Protein AF-A0A7S1HH50-F1 (afdb_monomer)

Organism: Hemiselmis andersenii (NCBI:txid464988)

Nearest PDB structures (foldseek):
  8qcz-assembly1_A  TM=8.851E-01  e=1.360E-03  Homo sapiens
  8vzo-assembly1_A  TM=8.809E-01  e=3.634E-03  Mus musculus
  7yr5-assembly1_A  TM=7.030E-01  e=1.191E+00  Homo sapiens
  8auw-assembly1_D  TM=2.997E-01  e=6.562E+00  Homo sapiens

Mean predicted aligned error: 9.7 Å

Secondary structure (DSSP, 8-state):
-HHHHHHHHHHHHHHHHHHHHH--HHHHHHHHHHHHHHHHHHHHHHHHHT-HHHHHHHHHHHHHHHHHHHHHHHHHHHHHSTTS-HHHHHHHHHHHHHHHHHHHHHHHHHHHHTT-S---SS-HHHHHHHHHHHHHHHHHHH-----HHHHHTT---

InterPro domains:
  IPR036259 MFS transporter superfamily [G3DSA:1.20.1250.20] (3-153)
  IPR036259 MFS transporter superfamily [SSF103473] (5-153)
  IPR049680 Choline/ethanolamine transporter FLVCR1-2/SLC49-like [PTHR10924] (6-153)

Sequence (157 aa):
CPCTSLAGIAGACVAGVVMDKTHAYRELLRFGFVLSALSVAFLASQVREGNGPMVGVSFGVMGMMIVPMIPVVVENALECTYPVSEEVSTGVLFTAGNLVGIPITLFLQDLIDQQGGCQGGFAPPTLFLVLLAALCALSSLFYRGEYKRMAAEGVSK

Structure (mmCIF, N/CA/C/O backbone):
data_AF-A0A7S1HH50-F1
#
_entry.id   AF-A0A7S1HH50-F1
#
loop_
_atom_site.group_PDB
_atom_site.id
_atom_site.type_symbol
_atom_site.label_atom_id
_atom_site.label_alt_id
_atom_site.label_comp_id
_atom_site.label_asym_id
_atom_site.label_entity_id
_atom_site.label_seq_id
_atom_site.pdbx_PDB_ins_code
_atom_site.Cartn_x
_atom_site.Cartn_y
_atom_site.Cartn_z
_atom_site.occupancy
_atom_site.B_iso_or_equiv
_atom_site.auth_seq_id
_atom_site.auth_comp_id
_atom_site.auth_asym_id
_atom_site.auth_atom_id
_atom_site.pdbx_PDB_model_num
ATOM 1 N N . CYS A 1 1 ? 6.062 -1.929 19.487 1.00 51.66 1 CYS A N 1
ATOM 2 C CA . CYS A 1 1 ? 6.105 -3.235 20.178 1.00 51.66 1 CYS A CA 1
ATOM 3 C C . CYS A 1 1 ? 7.172 -4.083 19.483 1.00 51.66 1 CYS A C 1
ATOM 5 O O . CYS A 1 1 ? 7.080 -4.206 18.271 1.00 51.66 1 CYS A O 1
ATOM 7 N N . PRO A 1 2 ? 8.204 -4.605 20.168 1.00 59.47 2 PRO A N 1
ATOM 8 C CA . PRO A 1 2 ? 9.359 -5.257 19.521 1.00 59.47 2 PRO A CA 1
ATOM 9 C C . PRO A 1 2 ? 8.991 -6.465 18.636 1.00 59.47 2 PRO A C 1
ATOM 11 O O . PRO A 1 2 ? 9.727 -6.813 17.717 1.00 59.47 2 PRO A O 1
ATOM 14 N N . CYS A 1 3 ? 7.818 -7.066 18.858 1.00 60.94 3 CYS A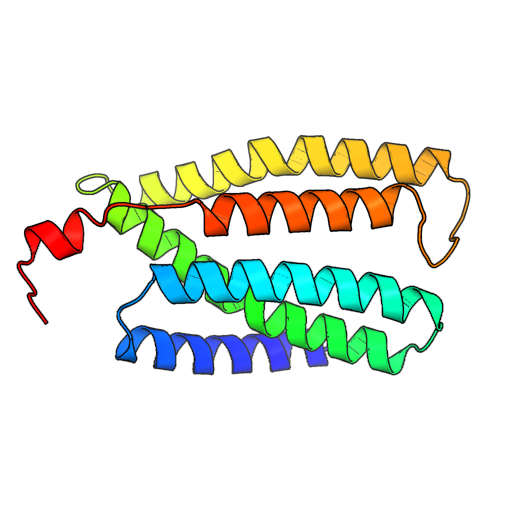 N 1
ATOM 15 C CA . CYS A 1 3 ? 7.292 -8.160 18.048 1.00 60.94 3 CYS A CA 1
ATOM 16 C C . CYS A 1 3 ? 7.023 -7.787 16.580 1.00 60.94 3 CYS A C 1
ATOM 18 O O . CYS A 1 3 ? 7.215 -8.636 15.716 1.00 60.94 3 CYS A O 1
ATOM 20 N N . THR A 1 4 ? 6.640 -6.544 16.261 1.00 66.00 4 THR A N 1
ATOM 21 C CA . THR A 1 4 ? 6.362 -6.145 14.867 1.00 66.00 4 THR A CA 1
ATOM 22 C C . THR A 1 4 ? 7.632 -6.084 14.032 1.00 66.00 4 THR A C 1
ATOM 24 O O . THR A 1 4 ? 7.623 -6.477 12.871 1.00 66.00 4 THR A O 1
ATOM 27 N N . SER A 1 5 ? 8.735 -5.633 14.632 1.00 69.25 5 SER A N 1
ATOM 28 C CA . SER A 1 5 ? 10.032 -5.543 13.962 1.00 69.25 5 SER A CA 1
ATOM 29 C C . SER A 1 5 ? 10.634 -6.927 13.730 1.00 69.25 5 SER A C 1
ATOM 31 O O . SER A 1 5 ? 11.094 -7.211 12.631 1.00 69.25 5 SER A O 1
ATOM 33 N N . LEU A 1 6 ? 10.577 -7.813 14.731 1.00 76.81 6 LEU A N 1
ATOM 34 C CA . LEU A 1 6 ? 11.090 -9.183 14.611 1.00 76.81 6 LEU A CA 1
ATOM 35 C C . LEU A 1 6 ? 10.281 -10.015 13.613 1.00 76.81 6 LEU A C 1
ATOM 37 O O . LEU A 1 6 ? 10.865 -10.711 12.785 1.00 76.81 6 LEU A O 1
ATOM 41 N N . ALA A 1 7 ? 8.951 -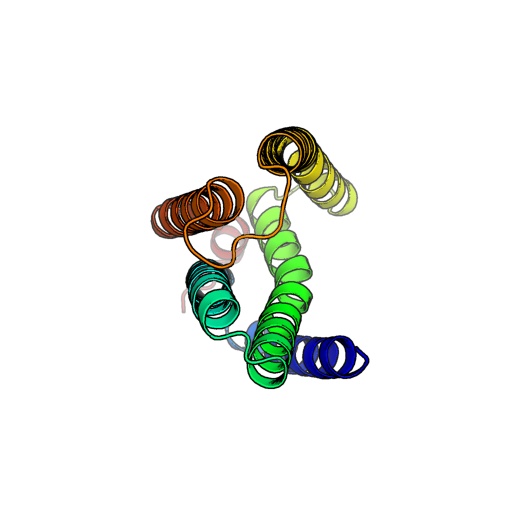9.900 13.656 1.00 71.81 7 ALA A N 1
ATOM 42 C CA . ALA A 1 7 ? 8.088 -10.513 12.658 1.00 71.81 7 ALA A CA 1
ATOM 43 C C . ALA A 1 7 ? 8.419 -9.940 11.273 1.00 71.81 7 ALA A C 1
ATOM 45 O O . ALA A 1 7 ? 8.737 -10.705 10.373 1.00 71.81 7 ALA A O 1
ATOM 46 N N . GLY A 1 8 ? 8.469 -8.610 11.127 1.00 70.50 8 GLY A N 1
ATOM 47 C CA . GLY A 1 8 ? 8.851 -7.915 9.892 1.00 70.50 8 GLY A CA 1
ATOM 48 C C . GLY A 1 8 ? 10.136 -8.441 9.249 1.00 70.50 8 GLY A C 1
ATOM 49 O O . GLY A 1 8 ? 10.148 -8.735 8.057 1.00 70.50 8 GLY A O 1
ATOM 50 N N . ILE A 1 9 ? 11.193 -8.624 10.046 1.00 77.75 9 ILE A N 1
ATOM 51 C CA . ILE A 1 9 ? 12.479 -9.167 9.583 1.00 77.75 9 ILE A CA 1
ATOM 52 C C . ILE A 1 9 ? 12.323 -10.620 9.112 1.00 77.75 9 ILE A C 1
ATOM 54 O O . ILE A 1 9 ? 12.797 -10.965 8.032 1.00 77.75 9 ILE A O 1
ATOM 58 N N . ALA A 1 10 ? 11.618 -11.465 9.870 1.00 77.12 10 ALA A N 1
ATOM 59 C CA . ALA A 1 10 ? 11.365 -12.849 9.468 1.00 77.12 10 ALA A CA 1
ATOM 60 C C . ALA A 1 10 ? 10.543 -12.934 8.166 1.00 77.12 10 ALA A C 1
ATOM 62 O O . ALA A 1 10 ? 10.872 -13.721 7.278 1.00 77.12 10 ALA A O 1
ATOM 63 N N . GLY A 1 11 ? 9.520 -12.086 8.020 1.00 70.25 11 GLY A N 1
ATOM 64 C CA . GLY A 1 11 ? 8.712 -11.974 6.803 1.00 70.25 11 GLY A CA 1
ATOM 65 C C . GLY A 1 11 ? 9.531 -11.524 5.595 1.00 70.25 11 GLY A C 1
ATOM 66 O O . GLY A 1 11 ? 9.388 -12.095 4.516 1.00 70.25 11 GLY A O 1
ATOM 67 N N . ALA A 1 12 ? 10.454 -10.578 5.788 1.00 70.38 12 ALA A N 1
ATOM 68 C CA . ALA A 1 12 ? 11.376 -10.129 4.750 1.00 70.38 12 ALA A CA 1
ATOM 69 C C . ALA A 1 12 ? 12.313 -11.248 4.274 1.00 70.38 12 ALA A C 1
ATOM 71 O O . ALA A 1 12 ? 12.487 -11.424 3.071 1.00 70.38 12 ALA A O 1
ATOM 72 N N . CYS A 1 13 ? 12.864 -12.046 5.195 1.00 75.12 13 CYS A N 1
ATOM 73 C CA . CYS A 1 13 ? 13.705 -13.190 4.842 1.00 75.12 13 CYS A CA 1
ATOM 74 C C . CYS A 1 13 ? 12.933 -14.245 4.038 1.00 75.12 13 CYS A C 1
ATOM 76 O O . CYS A 1 13 ? 13.424 -14.716 3.015 1.00 75.12 13 CYS A O 1
ATOM 78 N N . VAL A 1 14 ? 11.717 -14.602 4.468 1.00 73.38 14 VAL A N 1
ATOM 79 C CA . VAL A 1 14 ? 10.890 -15.602 3.769 1.00 73.38 14 VAL A CA 1
ATOM 80 C C . VAL A 1 14 ? 10.474 -15.099 2.390 1.00 73.38 14 VAL A C 1
ATOM 82 O O . VAL A 1 14 ? 10.599 -15.826 1.407 1.00 73.38 14 VAL A O 1
ATOM 85 N N . ALA A 1 15 ? 10.015 -13.854 2.297 1.00 67.56 15 ALA A N 1
ATOM 86 C CA . ALA A 1 15 ? 9.604 -13.274 1.030 1.00 67.56 15 ALA A CA 1
ATOM 87 C C . ALA A 1 15 ? 10.784 -13.081 0.072 1.00 67.56 15 ALA A C 1
ATOM 89 O O . ALA A 1 15 ? 10.607 -13.330 -1.113 1.00 67.56 15 ALA A O 1
ATOM 90 N N . GLY A 1 16 ? 11.980 -12.739 0.566 1.00 65.25 16 GLY A N 1
ATOM 91 C CA . GLY A 1 16 ? 13.203 -12.697 -0.242 1.00 65.25 16 GLY A CA 1
ATOM 92 C C . GLY A 1 16 ? 13.529 -14.055 -0.866 1.00 65.25 16 GLY A C 1
ATOM 93 O O . GLY A 1 16 ? 13.736 -14.142 -2.071 1.00 65.25 16 GLY A O 1
ATOM 94 N N . VAL A 1 17 ? 13.457 -15.138 -0.081 1.00 69.94 17 VAL A N 1
ATOM 95 C CA . VAL A 1 17 ? 13.677 -16.509 -0.583 1.00 69.94 17 VAL A CA 1
ATOM 96 C C . VAL A 1 17 ? 12.592 -16.942 -1.578 1.00 69.94 17 VAL A C 1
ATOM 98 O O . VAL A 1 17 ? 12.880 -17.640 -2.548 1.00 69.94 17 VAL A O 1
ATOM 101 N N . VAL A 1 18 ? 11.335 -16.545 -1.356 1.00 67.31 18 VAL A N 1
ATOM 102 C CA . VAL A 1 18 ? 10.229 -16.823 -2.288 1.00 67.31 18 VAL A CA 1
ATOM 103 C C . VAL A 1 18 ? 10.402 -16.052 -3.600 1.00 67.31 18 VAL A C 1
ATOM 105 O O . VAL A 1 18 ? 10.124 -16.608 -4.663 1.00 67.31 18 VAL A O 1
ATOM 108 N N . MET A 1 19 ? 10.888 -14.812 -3.548 1.00 60.91 19 MET A N 1
ATOM 109 C CA . MET A 1 19 ? 11.148 -13.972 -4.724 1.00 60.91 19 MET A CA 1
ATOM 110 C C . MET A 1 19 ? 12.214 -14.586 -5.625 1.00 60.91 19 MET A C 1
ATOM 112 O O . MET A 1 19 ? 11.979 -14.754 -6.820 1.00 60.91 19 MET A O 1
ATOM 116 N N . ASP A 1 20 ? 13.302 -15.050 -5.007 1.00 65.06 20 ASP A N 1
ATOM 117 C CA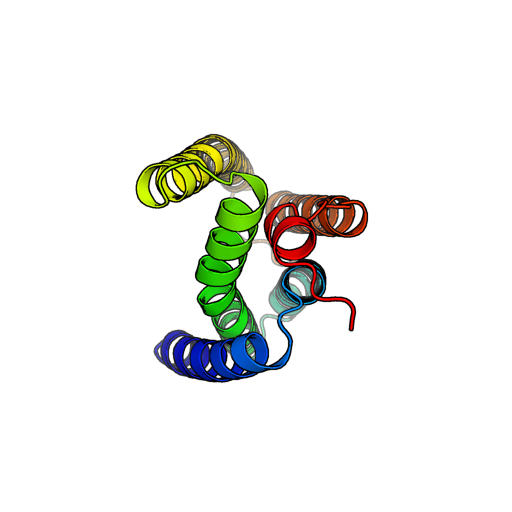 . ASP A 1 20 ? 14.424 -15.731 -5.662 1.00 65.06 20 ASP A CA 1
ATOM 118 C C . ASP A 1 20 ? 13.993 -17.026 -6.378 1.00 65.06 20 ASP A C 1
ATOM 120 O O . ASP A 1 20 ? 14.651 -17.521 -7.289 1.00 65.06 20 ASP A O 1
ATOM 124 N N . LYS A 1 21 ? 12.869 -17.613 -5.948 1.00 59.38 21 LYS A N 1
ATOM 125 C CA . LYS A 1 21 ? 12.345 -18.879 -6.474 1.00 59.38 21 LYS A CA 1
ATOM 126 C C . LYS A 1 21 ? 11.233 -18.707 -7.499 1.00 59.38 21 LYS A C 1
ATOM 128 O O . LYS A 1 21 ? 11.075 -19.583 -8.346 1.00 59.38 21 LYS A O 1
ATOM 133 N N . THR A 1 22 ? 10.416 -17.661 -7.384 1.00 59.34 22 THR A N 1
ATOM 134 C CA . THR A 1 22 ? 9.181 -17.547 -8.173 1.00 59.34 22 THR A CA 1
ATOM 135 C C . THR A 1 22 ? 9.314 -16.654 -9.396 1.00 59.34 22 THR A C 1
ATOM 137 O O . THR A 1 22 ? 8.552 -16.883 -10.330 1.00 59.34 22 THR A O 1
ATOM 140 N N . HIS A 1 23 ? 10.232 -15.672 -9.427 1.00 64.44 23 HIS A N 1
ATOM 141 C CA . HIS A 1 23 ? 10.347 -14.657 -10.501 1.00 64.44 23 HIS A CA 1
ATOM 142 C C . HIS A 1 23 ? 8.992 -14.050 -10.947 1.00 64.44 23 HIS A C 1
ATOM 144 O O . HIS A 1 23 ? 8.860 -13.469 -12.022 1.00 64.44 23 HIS A O 1
ATOM 150 N N . ALA A 1 24 ? 7.948 -14.202 -10.127 1.00 66.38 24 ALA A N 1
ATOM 151 C CA . ALA A 1 24 ? 6.562 -13.909 -10.454 1.00 66.38 24 ALA A CA 1
ATOM 152 C C . ALA A 1 24 ? 6.116 -12.711 -9.619 1.00 66.38 24 ALA A C 1
ATOM 154 O O . ALA A 1 24 ? 5.214 -12.798 -8.780 1.00 66.38 24 ALA A O 1
ATOM 155 N N . TYR A 1 25 ? 6.772 -11.577 -9.863 1.00 67.38 25 TYR A N 1
ATOM 156 C CA . TYR A 1 25 ? 6.530 -10.302 -9.184 1.00 67.38 25 TYR A CA 1
ATOM 157 C C . TYR A 1 25 ? 5.056 -9.894 -9.205 1.00 67.38 25 TYR A C 1
ATOM 159 O O . TYR A 1 25 ? 4.527 -9.387 -8.215 1.00 67.38 25 TYR A O 1
ATOM 167 N N . ARG A 1 26 ? 4.359 -10.207 -10.303 1.00 65.94 26 ARG A N 1
ATOM 168 C CA . ARG A 1 26 ? 2.930 -9.935 -10.475 1.00 65.94 26 ARG A CA 1
ATOM 169 C C . ARG A 1 26 ? 2.058 -10.615 -9.440 1.00 65.94 26 ARG A C 1
ATOM 171 O O . ARG A 1 26 ? 1.179 -9.985 -8.855 1.00 65.94 26 ARG A O 1
ATOM 178 N N . GLU A 1 27 ? 2.262 -11.916 -9.278 1.00 69.38 27 GLU A N 1
ATOM 179 C CA . GLU A 1 27 ? 1.431 -12.718 -8.393 1.00 69.38 27 GLU A CA 1
ATOM 180 C C . GLU A 1 27 ? 1.715 -12.314 -6.956 1.00 69.38 27 GLU A C 1
ATOM 182 O O . GLU A 1 27 ? 0.777 -12.101 -6.197 1.00 69.38 27 GLU A O 1
ATOM 187 N N . LEU A 1 28 ? 2.981 -12.070 -6.606 1.00 73.75 28 LEU A N 1
ATOM 188 C CA . LEU A 1 28 ? 3.333 -11.613 -5.268 1.00 73.75 28 LEU A CA 1
ATOM 189 C C . LEU A 1 28 ? 2.701 -10.252 -4.940 1.00 73.75 28 LEU A C 1
ATOM 191 O O . LEU A 1 28 ? 2.072 -10.123 -3.888 1.00 73.75 28 LEU A O 1
ATOM 195 N N . LEU A 1 29 ? 2.776 -9.276 -5.858 1.00 74.81 29 LEU A N 1
ATOM 196 C CA . LEU A 1 29 ? 2.092 -7.982 -5.733 1.00 74.81 29 LEU A CA 1
ATOM 197 C C . LEU A 1 29 ? 0.590 -8.168 -5.540 1.00 74.81 29 LEU A C 1
ATOM 199 O O . LEU A 1 29 ? 0.015 -7.644 -4.586 1.00 74.81 29 LEU A O 1
ATOM 203 N N . ARG A 1 30 ? -0.048 -8.959 -6.405 1.00 76.31 30 ARG A N 1
ATOM 204 C CA . ARG A 1 30 ? -1.484 -9.237 -6.336 1.00 76.31 30 ARG A CA 1
ATOM 205 C C . ARG A 1 30 ? -1.870 -9.873 -5.001 1.00 76.31 30 ARG A C 1
ATOM 207 O O . ARG A 1 30 ? -2.806 -9.403 -4.355 1.00 76.31 30 ARG A O 1
ATOM 214 N N . PHE A 1 31 ? -1.135 -10.896 -4.570 1.00 77.44 31 PHE A N 1
ATOM 215 C CA . PHE A 1 31 ? -1.365 -11.579 -3.303 1.00 77.44 31 PHE A CA 1
ATOM 216 C C . PHE A 1 31 ? -1.209 -10.633 -2.122 1.00 77.44 31 PHE A C 1
ATOM 218 O O . PHE A 1 31 ? -2.081 -10.624 -1.258 1.00 77.44 31 PHE A O 1
ATOM 225 N N . GLY A 1 32 ? -0.167 -9.804 -2.075 1.00 76.94 32 GLY A N 1
ATOM 226 C CA . GLY A 1 32 ? -0.001 -8.916 -0.930 1.00 76.94 32 GLY A CA 1
ATOM 227 C C . GLY A 1 32 ? -0.906 -7.682 -0.947 1.00 76.94 32 GLY A C 1
ATOM 228 O O . GLY A 1 32 ? -1.238 -7.205 0.132 1.00 76.94 32 GLY A O 1
ATOM 229 N N . PHE A 1 33 ? -1.407 -7.216 -2.099 1.00 79.56 33 PHE A N 1
ATOM 230 C CA . PHE A 1 33 ? -2.499 -6.227 -2.133 1.00 79.56 33 PHE A CA 1
ATOM 231 C C . PHE A 1 33 ? -3.825 -6.809 -1.622 1.00 79.56 33 PHE A C 1
ATOM 233 O O . PHE A 1 33 ? -4.546 -6.155 -0.873 1.00 79.56 33 PHE A O 1
ATOM 240 N N . VAL A 1 34 ? -4.146 -8.055 -1.981 1.00 81.31 34 VAL A N 1
ATOM 241 C CA . VAL A 1 34 ? -5.329 -8.746 -1.442 1.00 81.31 34 VAL A CA 1
ATOM 242 C C . VAL A 1 34 ? -5.158 -9.009 0.055 1.00 81.31 34 VAL A C 1
ATOM 244 O O . VAL A 1 34 ? -6.066 -8.753 0.843 1.00 81.31 34 VAL A O 1
ATOM 247 N N . LEU A 1 35 ? -3.980 -9.478 0.466 1.00 80.44 35 LEU A N 1
ATOM 248 C CA . LEU A 1 35 ? -3.682 -9.777 1.860 1.00 80.44 35 LEU A CA 1
ATOM 249 C C . LEU A 1 35 ? -3.643 -8.512 2.724 1.00 80.44 35 LEU A C 1
ATOM 251 O O . LEU A 1 35 ? -4.099 -8.552 3.865 1.00 80.44 35 LEU A O 1
ATOM 255 N N . SER A 1 36 ? -3.159 -7.380 2.204 1.00 79.62 36 SER A N 1
ATOM 256 C CA . SER A 1 36 ? -3.189 -6.103 2.922 1.00 79.62 36 SER A CA 1
ATOM 257 C C . SER A 1 36 ? -4.620 -5.602 3.110 1.00 79.62 36 SER A C 1
ATOM 259 O O . SER A 1 36 ? -4.975 -5.216 4.222 1.00 79.62 36 SER A O 1
ATOM 261 N N . ALA A 1 37 ? -5.482 -5.715 2.093 1.00 81.38 37 ALA A N 1
ATOM 262 C CA . ALA A 1 37 ? -6.903 -5.402 2.233 1.00 81.38 37 ALA A CA 1
ATOM 263 C C . ALA A 1 37 ? -7.592 -6.299 3.276 1.00 81.38 37 ALA A C 1
ATOM 265 O O . ALA A 1 37 ? -8.325 -5.797 4.131 1.00 81.38 37 ALA A O 1
ATOM 266 N N . LEU A 1 38 ? -7.299 -7.606 3.276 1.00 82.19 38 LEU A N 1
ATOM 267 C CA . LEU A 1 38 ? -7.780 -8.533 4.308 1.00 82.19 38 LEU A CA 1
ATOM 268 C C . LEU A 1 38 ? -7.257 -8.166 5.702 1.00 82.19 38 LEU A C 1
ATOM 270 O O . LEU A 1 38 ? -8.011 -8.220 6.668 1.00 82.19 38 LEU A O 1
ATOM 274 N N . SER A 1 39 ? -5.994 -7.751 5.810 1.00 78.31 39 SER A N 1
ATOM 275 C CA . SER A 1 39 ? -5.373 -7.351 7.079 1.00 78.31 39 SER A CA 1
ATOM 276 C C . SER A 1 39 ? -6.027 -6.096 7.655 1.00 78.31 39 SER A C 1
ATOM 278 O O . SER A 1 39 ? -6.303 -6.047 8.851 1.00 78.31 39 SER A O 1
ATOM 280 N N . VAL A 1 40 ? -6.329 -5.103 6.813 1.00 80.31 40 VAL A N 1
ATOM 281 C CA . VAL A 1 40 ? -7.031 -3.872 7.214 1.00 80.31 40 VAL A CA 1
ATOM 282 C C . VAL A 1 40 ? -8.476 -4.175 7.620 1.00 80.31 40 VAL A C 1
ATOM 284 O O . VAL A 1 40 ? -8.941 -3.666 8.638 1.00 80.31 40 VAL A O 1
ATOM 287 N N . ALA A 1 41 ? -9.172 -5.051 6.889 1.00 79.00 41 ALA A N 1
ATOM 288 C CA . ALA A 1 41 ? -10.516 -5.498 7.258 1.00 79.00 41 ALA A CA 1
ATOM 289 C C . ALA A 1 41 ? -10.520 -6.265 8.594 1.00 79.00 41 ALA A C 1
ATOM 291 O O . ALA A 1 41 ? -11.367 -6.022 9.457 1.00 79.00 41 ALA A O 1
ATOM 292 N N . PHE A 1 42 ? -9.537 -7.145 8.799 1.00 78.94 42 PHE A N 1
ATOM 293 C CA . PHE A 1 42 ? -9.363 -7.869 10.053 1.00 78.94 42 PHE A CA 1
ATOM 294 C C . PHE A 1 42 ? -9.044 -6.908 11.202 1.00 78.94 42 PHE A C 1
ATOM 296 O O . PHE A 1 42 ? -9.684 -6.982 12.247 1.00 78.94 42 PHE A O 1
ATOM 303 N N . LEU A 1 43 ? -8.154 -5.934 10.994 1.00 75.50 43 LEU A N 1
ATOM 304 C CA . LEU A 1 43 ? -7.839 -4.899 11.980 1.00 75.50 43 LEU A CA 1
ATOM 305 C C . LEU A 1 43 ? -9.079 -4.076 12.367 1.00 75.50 43 LEU A C 1
ATOM 307 O O . LEU A 1 43 ? -9.312 -3.850 13.554 1.00 75.50 43 LEU A O 1
ATOM 311 N N . ALA A 1 44 ? -9.909 -3.693 11.391 1.00 75.56 44 ALA A N 1
ATOM 312 C CA . ALA A 1 44 ? -11.165 -2.988 11.641 1.00 75.56 44 ALA A CA 1
ATOM 313 C C . ALA A 1 44 ? -12.143 -3.823 12.490 1.00 75.56 44 ALA A C 1
ATOM 315 O O . ALA A 1 44 ? -12.821 -3.280 13.363 1.00 75.56 44 ALA A O 1
ATOM 316 N N . SER A 1 45 ? -12.182 -5.146 12.285 1.00 69.81 45 SER A N 1
ATOM 317 C CA . SER A 1 45 ? -12.987 -6.058 13.110 1.00 69.81 45 SER A CA 1
ATOM 318 C C . SER A 1 45 ? -12.409 -6.269 14.516 1.00 69.81 45 SER A C 1
ATOM 320 O O . SER A 1 45 ? -13.164 -6.286 15.481 1.00 69.81 45 SER A O 1
ATOM 322 N N . GLN A 1 46 ? -11.083 -6.334 14.666 1.00 68.50 46 GLN A N 1
ATOM 323 C CA . GLN A 1 46 ? -10.414 -6.536 15.957 1.00 68.50 46 GLN A CA 1
ATOM 324 C C . GLN A 1 46 ? -10.512 -5.319 16.879 1.00 68.50 46 GLN A C 1
ATOM 326 O O . GLN A 1 46 ? -10.649 -5.456 18.094 1.00 68.50 46 GLN A O 1
ATOM 331 N N . VAL A 1 47 ? -10.521 -4.113 16.303 1.00 65.44 47 VAL A N 1
ATOM 332 C CA . VAL A 1 47 ? -10.801 -2.871 17.041 1.00 65.44 47 VAL A CA 1
ATOM 333 C C . VAL A 1 47 ? -12.193 -2.899 17.690 1.00 65.44 47 VAL A C 1
ATOM 335 O O . VAL A 1 47 ? -12.386 -2.278 18.733 1.00 65.44 47 VAL A O 1
ATOM 338 N N . ARG A 1 48 ? -13.151 -3.649 17.128 1.00 62.00 48 ARG A N 1
ATOM 339 C CA . ARG A 1 48 ? -14.511 -3.788 17.674 1.00 62.00 48 ARG A CA 1
ATOM 340 C C . ARG A 1 48 ? -14.555 -4.589 18.976 1.00 62.00 48 ARG A C 1
ATOM 342 O O . ARG A 1 48 ? -15.413 -4.322 19.809 1.00 62.00 48 ARG A O 1
ATOM 349 N N . GLU A 1 49 ? -13.660 -5.560 19.149 1.00 60.03 49 GLU A N 1
ATOM 350 C CA . GLU A 1 49 ? -13.669 -6.465 20.307 1.00 60.03 49 GLU A CA 1
ATOM 351 C C . GLU A 1 49 ? -12.819 -5.955 21.482 1.00 60.03 49 GLU A C 1
ATOM 353 O O . GLU A 1 49 ? -12.860 -6.535 22.564 1.00 60.03 49 GLU A O 1
ATOM 358 N N . GLY A 1 50 ? -12.045 -4.872 21.306 1.00 59.34 50 GLY A N 1
ATOM 359 C CA . GLY A 1 50 ? -11.187 -4.319 22.367 1.00 59.34 50 GLY A CA 1
ATOM 360 C C . GLY A 1 50 ? -10.066 -5.269 22.813 1.00 59.34 50 GLY A C 1
ATOM 361 O O . GLY A 1 50 ? -9.435 -5.059 23.849 1.00 59.34 50 GLY A O 1
ATOM 362 N N . ASN A 1 51 ? -9.805 -6.322 22.036 1.00 60.88 51 ASN A N 1
ATOM 363 C CA . ASN A 1 51 ? -8.921 -7.410 22.418 1.00 60.88 51 ASN A CA 1
ATOM 364 C C . ASN A 1 51 ? -7.462 -7.056 22.064 1.00 60.88 51 ASN A C 1
ATOM 366 O O . ASN A 1 51 ? -6.938 -7.403 21.002 1.00 60.88 51 ASN A O 1
ATOM 370 N N . GLY A 1 52 ? -6.793 -6.341 22.976 1.00 63.28 52 GLY A N 1
ATOM 371 C CA . GLY A 1 52 ? -5.410 -5.858 22.837 1.00 63.28 52 GLY A CA 1
ATOM 372 C C . GLY A 1 52 ? -4.377 -6.850 22.261 1.00 63.28 52 GLY A C 1
ATOM 373 O O . GLY A 1 52 ? -3.586 -6.436 21.407 1.00 63.28 52 GLY A O 1
ATOM 374 N N . PRO A 1 53 ? -4.360 -8.149 22.635 1.00 69.56 53 PRO A N 1
ATOM 375 C CA . PRO A 1 53 ? -3.376 -9.086 22.085 1.00 69.56 53 PRO A CA 1
ATOM 376 C C . PRO A 1 53 ? -3.619 -9.445 20.609 1.00 69.56 53 PRO A C 1
ATOM 378 O O . PRO A 1 53 ? -2.652 -9.587 19.858 1.00 69.56 53 PRO A O 1
ATOM 381 N N . MET A 1 54 ? -4.872 -9.541 20.148 1.00 66.75 54 MET A N 1
ATOM 382 C CA . MET A 1 54 ? -5.169 -9.867 18.743 1.00 66.75 54 MET A CA 1
ATOM 383 C C . MET A 1 54 ? -4.853 -8.713 17.788 1.00 66.75 54 MET A C 1
ATOM 385 O O . MET A 1 54 ? -4.395 -8.940 16.663 1.00 66.75 54 MET A O 1
ATOM 389 N N . VAL A 1 55 ? -5.006 -7.471 18.251 1.00 70.25 55 VAL A N 1
ATOM 390 C CA . VAL A 1 55 ? -4.552 -6.285 17.512 1.00 70.25 55 VAL A CA 1
ATOM 391 C C . VAL A 1 55 ? -3.032 -6.337 17.319 1.00 70.25 55 VAL A C 1
ATOM 393 O O . VAL A 1 55 ? -2.547 -6.146 16.205 1.00 70.25 55 VAL A O 1
ATOM 396 N N . GLY A 1 56 ? -2.275 -6.702 18.361 1.00 67.50 56 GLY A N 1
ATOM 397 C CA . GLY A 1 56 ? -0.817 -6.851 18.286 1.00 67.50 56 GLY A CA 1
ATOM 398 C C . GLY A 1 56 ? -0.351 -7.903 17.272 1.00 67.50 56 GLY A C 1
ATOM 399 O O . GLY A 1 56 ? 0.591 -7.653 16.519 1.00 67.50 56 GLY A O 1
ATOM 400 N N . VAL A 1 57 ? -1.037 -9.048 17.199 1.00 71.31 57 VAL A N 1
ATOM 401 C CA . VAL A 1 57 ? -0.755 -10.090 16.193 1.00 71.31 57 VAL A CA 1
ATOM 402 C C . VAL A 1 57 ? -1.062 -9.586 14.782 1.00 71.31 57 VAL A C 1
ATOM 404 O O . VAL A 1 57 ? -0.252 -9.776 13.879 1.00 71.31 57 VAL A O 1
ATOM 407 N N . SER A 1 58 ? -2.177 -8.876 14.599 1.00 71.38 58 SER A N 1
ATOM 408 C CA . SER A 1 58 ? -2.579 -8.315 13.301 1.00 71.38 58 SER A CA 1
ATOM 409 C C . SER A 1 58 ? -1.557 -7.301 12.775 1.00 71.38 58 SER A C 1
ATOM 411 O O . SER A 1 58 ? -1.154 -7.371 11.616 1.00 71.38 58 SER A O 1
ATOM 413 N N . PHE A 1 59 ? -1.053 -6.416 13.643 1.00 70.62 59 PHE A N 1
ATOM 414 C CA . PHE A 1 59 ? 0.042 -5.499 13.303 1.00 70.62 59 PHE A CA 1
ATOM 415 C C . PHE A 1 59 ? 1.356 -6.232 12.997 1.00 70.62 59 PHE A C 1
ATOM 417 O O . PHE A 1 59 ? 2.106 -5.796 12.125 1.00 70.62 59 PHE A O 1
ATOM 424 N N . GLY A 1 60 ? 1.638 -7.349 13.675 1.00 71.50 60 GLY A N 1
ATOM 425 C CA . GLY A 1 60 ? 2.793 -8.200 13.375 1.00 71.50 60 GLY A CA 1
ATOM 426 C C . GLY A 1 60 ? 2.710 -8.840 11.987 1.00 71.50 60 GLY A C 1
ATOM 427 O O . GLY A 1 60 ? 3.682 -8.802 11.236 1.00 71.50 60 GLY A O 1
ATOM 428 N N . VAL A 1 61 ? 1.537 -9.364 11.618 1.00 70.44 61 VAL A N 1
ATOM 429 C CA . VAL A 1 61 ? 1.278 -9.939 10.286 1.00 70.44 61 VAL A CA 1
ATOM 430 C C . VAL A 1 61 ? 1.330 -8.865 9.199 1.00 70.44 61 VAL A C 1
ATOM 432 O O . VAL A 1 61 ? 1.953 -9.068 8.160 1.00 70.44 61 VAL A O 1
ATOM 435 N N . MET A 1 62 ? 0.755 -7.690 9.456 1.00 71.06 62 MET A N 1
ATOM 436 C CA . MET A 1 62 ? 0.813 -6.563 8.525 1.00 71.06 62 MET A CA 1
ATOM 437 C C . MET A 1 62 ? 2.259 -6.079 8.321 1.00 71.06 62 MET A C 1
ATOM 439 O O . MET A 1 62 ? 2.686 -5.860 7.188 1.00 71.06 62 MET A O 1
ATOM 443 N N . GLY A 1 63 ? 3.046 -5.991 9.400 1.00 69.38 63 GLY A N 1
ATOM 444 C CA . GLY A 1 63 ? 4.469 -5.647 9.348 1.00 69.38 63 GLY A CA 1
ATOM 445 C C . GLY A 1 63 ? 5.309 -6.668 8.577 1.00 69.38 63 GLY A C 1
ATOM 446 O O . GLY A 1 63 ? 6.165 -6.274 7.791 1.00 69.38 63 GLY A O 1
ATOM 447 N N . MET A 1 64 ? 5.017 -7.966 8.722 1.00 69.81 64 MET A N 1
ATOM 448 C CA . MET A 1 64 ? 5.642 -9.032 7.923 1.00 69.81 64 MET A CA 1
ATOM 449 C C . MET A 1 64 ? 5.458 -8.862 6.421 1.00 69.81 64 MET A C 1
ATOM 451 O O . MET A 1 64 ? 6.335 -9.261 5.663 1.00 69.81 64 MET A O 1
ATOM 455 N N . MET A 1 65 ? 4.335 -8.290 5.997 1.00 69.56 65 MET A N 1
ATOM 456 C CA . MET A 1 65 ? 3.996 -8.167 4.581 1.00 69.56 65 MET A CA 1
ATOM 457 C C . MET A 1 65 ? 4.482 -6.858 3.959 1.00 69.56 65 MET A C 1
ATOM 459 O O . MET A 1 65 ? 4.867 -6.848 2.794 1.00 69.56 65 MET A O 1
ATOM 463 N N . ILE A 1 66 ? 4.512 -5.758 4.718 1.00 72.69 66 ILE A N 1
ATOM 464 C CA . ILE A 1 66 ? 4.940 -4.449 4.195 1.00 72.69 66 ILE A CA 1
ATOM 465 C C . ILE A 1 66 ? 6.445 -4.420 3.905 1.00 72.69 66 ILE A C 1
ATOM 467 O O . ILE A 1 66 ? 6.854 -3.870 2.886 1.00 72.69 66 ILE A O 1
ATOM 471 N N . VAL A 1 67 ? 7.269 -5.021 4.771 1.00 78.38 67 VAL A N 1
ATOM 472 C CA . VAL A 1 67 ? 8.735 -4.978 4.631 1.00 78.38 67 VAL A CA 1
ATOM 473 C C . VAL A 1 67 ? 9.219 -5.567 3.298 1.00 78.38 67 VAL A C 1
ATOM 475 O O . VAL A 1 67 ? 9.959 -4.874 2.601 1.00 78.38 67 VAL A O 1
ATOM 478 N N . PRO A 1 68 ? 8.804 -6.779 2.882 1.00 74.00 68 PRO A N 1
ATOM 479 C CA . PRO A 1 68 ? 9.201 -7.305 1.580 1.00 74.00 68 PRO A CA 1
ATOM 480 C C . PRO A 1 68 ? 8.467 -6.672 0.402 1.00 74.00 68 PRO A C 1
ATOM 482 O O . PRO A 1 68 ? 8.946 -6.772 -0.718 1.00 74.00 68 PRO A O 1
ATOM 485 N N . MET A 1 69 ? 7.332 -6.002 0.611 1.00 75.94 69 MET A N 1
ATOM 486 C CA . MET A 1 69 ? 6.609 -5.360 -0.488 1.00 75.94 69 MET A CA 1
ATOM 487 C C . MET A 1 69 ? 7.369 -4.188 -1.106 1.00 75.94 69 MET A C 1
ATOM 489 O O . MET A 1 69 ? 7.277 -3.971 -2.309 1.00 75.94 69 MET A O 1
ATOM 493 N N .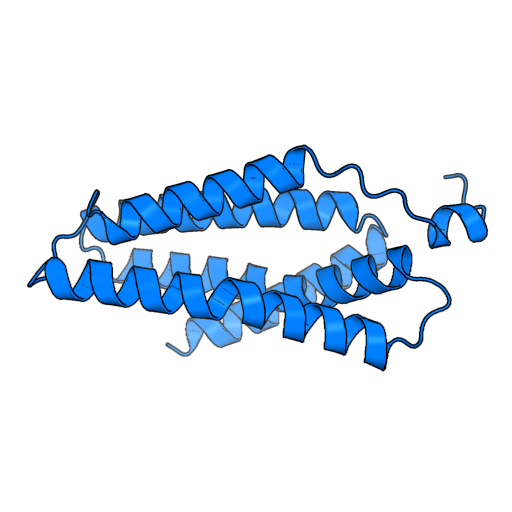 ILE A 1 70 ? 8.140 -3.448 -0.309 1.00 82.06 70 ILE A N 1
ATOM 494 C CA . ILE A 1 70 ? 8.915 -2.303 -0.800 1.00 82.06 70 ILE A CA 1
ATOM 495 C C . ILE A 1 70 ? 9.908 -2.716 -1.905 1.00 82.06 70 ILE A C 1
ATOM 497 O O . ILE A 1 70 ? 9.808 -2.151 -2.997 1.00 82.06 70 ILE A O 1
ATOM 501 N N . PRO A 1 71 ? 10.820 -3.692 -1.693 1.00 78.56 71 PRO A N 1
ATOM 502 C CA . PRO A 1 71 ? 11.730 -4.124 -2.753 1.00 78.56 71 PRO A CA 1
ATOM 503 C C . PRO A 1 71 ? 10.988 -4.749 -3.943 1.00 78.56 71 PRO A C 1
ATOM 505 O O . PRO A 1 71 ? 11.351 -4.465 -5.077 1.00 78.56 71 PRO A O 1
ATOM 508 N N . VAL A 1 72 ? 9.887 -5.484 -3.725 1.00 79.19 72 VAL A N 1
ATOM 509 C CA . VAL A 1 72 ? 9.072 -6.059 -4.819 1.00 79.19 72 VAL A CA 1
ATOM 510 C C . VAL A 1 72 ? 8.505 -4.980 -5.742 1.00 79.19 72 VAL A C 1
ATOM 512 O O . VAL A 1 72 ? 8.560 -5.108 -6.964 1.00 79.19 72 VAL A O 1
ATOM 515 N N . VAL A 1 73 ? 7.920 -3.918 -5.175 1.00 81.44 73 VAL A N 1
ATOM 516 C CA . VAL A 1 73 ? 7.332 -2.825 -5.967 1.00 81.44 73 VAL A CA 1
ATOM 517 C C . VAL A 1 73 ? 8.427 -2.079 -6.726 1.00 81.44 73 VAL A C 1
ATOM 519 O O . VAL A 1 73 ? 8.220 -1.713 -7.882 1.00 81.44 73 VAL A O 1
ATOM 522 N N . VAL A 1 74 ? 9.585 -1.876 -6.091 1.00 83.62 74 VAL A N 1
ATOM 523 C CA . VAL A 1 74 ? 10.760 -1.272 -6.724 1.00 83.62 74 VAL A CA 1
ATOM 524 C C . VAL A 1 74 ? 11.228 -2.114 -7.911 1.00 83.62 74 VAL A C 1
ATOM 526 O O . VAL A 1 74 ? 11.307 -1.581 -9.014 1.00 83.62 74 VAL A O 1
ATOM 529 N N . GLU A 1 75 ? 11.452 -3.415 -7.729 1.00 81.88 75 GLU A N 1
ATOM 530 C CA . GLU A 1 75 ? 11.872 -4.324 -8.803 1.00 81.88 75 GLU A CA 1
ATOM 531 C C . GLU A 1 75 ? 10.865 -4.335 -9.959 1.00 81.88 75 GLU A C 1
ATOM 533 O O . GLU A 1 75 ? 11.239 -4.118 -11.112 1.00 81.88 75 GLU A O 1
ATOM 538 N N . ASN A 1 76 ? 9.567 -4.443 -9.661 1.00 76.94 76 ASN A N 1
ATOM 539 C CA . ASN A 1 76 ? 8.517 -4.384 -10.679 1.00 76.94 76 ASN A CA 1
ATOM 540 C C . ASN A 1 76 ? 8.483 -3.030 -11.420 1.00 76.94 76 ASN A C 1
ATOM 542 O O . ASN A 1 76 ? 8.223 -2.986 -12.624 1.00 76.94 76 ASN A O 1
ATOM 546 N N . ALA A 1 77 ? 8.734 -1.912 -10.729 1.00 79.38 77 ALA A N 1
ATOM 547 C CA . ALA A 1 77 ? 8.804 -0.595 -11.361 1.00 79.38 77 ALA A CA 1
ATOM 548 C C . ALA A 1 77 ? 9.993 -0.507 -12.327 1.00 79.38 77 ALA A C 1
ATOM 550 O O . ALA A 1 77 ? 9.814 -0.049 -13.454 1.00 79.38 77 ALA A O 1
ATOM 551 N N . LEU A 1 78 ? 11.163 -1.005 -11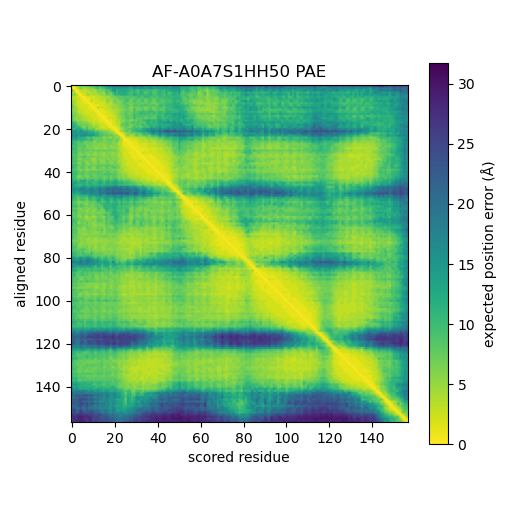.916 1.00 78.25 78 LEU A N 1
ATOM 552 C CA . LEU A 1 78 ? 12.376 -1.065 -12.737 1.00 78.25 78 LEU A CA 1
ATOM 553 C C . LEU A 1 78 ? 12.197 -1.933 -13.984 1.00 78.25 78 LEU A C 1
ATOM 555 O O . LEU A 1 78 ? 12.701 -1.603 -15.058 1.00 78.25 78 LEU A O 1
ATOM 559 N N . GLU A 1 79 ? 11.451 -3.031 -13.872 1.00 74.44 79 GLU A N 1
ATOM 560 C CA . GLU A 1 79 ? 11.109 -3.876 -15.017 1.00 74.44 79 GLU A CA 1
ATOM 561 C C . GLU A 1 79 ? 10.205 -3.179 -16.035 1.00 74.44 79 GLU A C 1
ATOM 563 O O . GLU A 1 79 ? 10.342 -3.405 -17.241 1.00 74.44 79 GLU A O 1
ATOM 568 N N . CYS A 1 80 ? 9.303 -2.315 -15.568 1.00 70.31 80 CYS A N 1
ATOM 569 C CA . CYS A 1 80 ? 8.398 -1.560 -16.430 1.00 70.31 80 CYS A CA 1
ATOM 570 C C . CYS A 1 80 ? 9.076 -0.355 -17.109 1.00 70.31 80 CYS A C 1
ATOM 572 O O . CYS A 1 80 ? 8.664 0.029 -18.208 1.00 70.31 80 CYS A O 1
ATOM 574 N N . THR A 1 81 ? 10.091 0.248 -16.477 1.00 75.00 81 THR A N 1
ATOM 575 C CA . THR A 1 81 ? 10.752 1.493 -16.920 1.00 75.00 81 THR A CA 1
ATOM 576 C C . THR A 1 81 ? 12.093 1.289 -17.630 1.00 75.00 81 THR A C 1
ATOM 578 O O . THR A 1 81 ? 12.774 2.269 -17.929 1.00 75.00 81 THR A O 1
ATOM 581 N N . TYR A 1 82 ? 12.486 0.056 -17.962 1.00 69.56 82 TYR A N 1
ATOM 582 C CA . TYR A 1 82 ? 13.727 -0.193 -18.705 1.00 69.56 82 TYR A CA 1
ATOM 583 C C . TYR A 1 82 ? 13.763 0.580 -20.047 1.00 69.56 82 TYR A C 1
ATOM 585 O O . TYR A 1 82 ? 12.776 0.510 -20.792 1.00 69.56 82 TYR A O 1
ATOM 593 N N . PRO A 1 83 ? 14.860 1.296 -20.401 1.00 69.06 83 PRO A N 1
ATOM 594 C CA . PRO A 1 83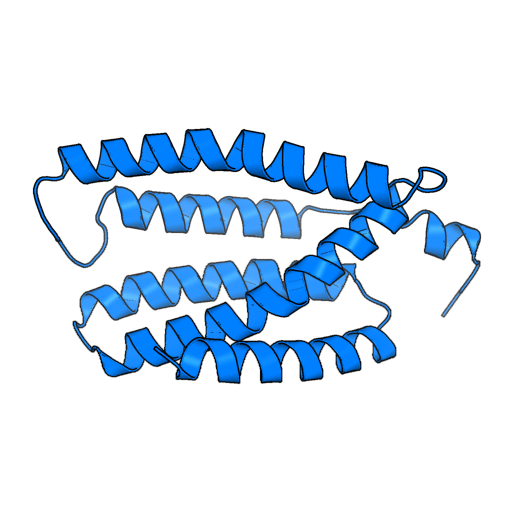 ? 16.195 1.350 -19.778 1.00 69.06 83 PRO A CA 1
ATOM 595 C C . PRO A 1 83 ? 16.485 2.651 -18.982 1.00 69.06 83 PRO A C 1
ATOM 597 O O . PRO A 1 83 ? 17.469 3.341 -19.247 1.00 69.06 83 PRO A O 1
ATOM 600 N N . VAL A 1 84 ? 15.633 3.041 -18.032 1.00 76.44 84 VAL A N 1
ATOM 601 C CA . VAL A 1 84 ? 15.883 4.205 -17.152 1.00 76.44 84 VAL A CA 1
ATOM 602 C C . VAL A 1 84 ? 16.786 3.816 -15.967 1.00 76.44 84 VAL A C 1
ATOM 604 O O . VAL A 1 84 ? 16.777 2.667 -15.529 1.00 76.44 84 VAL A O 1
ATOM 607 N N . SER A 1 85 ? 17.573 4.765 -15.442 1.00 79.38 85 SER A N 1
ATOM 608 C CA . SER A 1 85 ? 18.415 4.551 -14.257 1.00 79.38 85 SER A CA 1
ATOM 609 C C . SER A 1 85 ? 17.586 4.183 -13.021 1.00 79.38 85 SER A C 1
ATOM 611 O O . SER A 1 85 ? 16.549 4.783 -12.724 1.00 79.38 85 SER A O 1
ATOM 613 N N . GLU A 1 86 ? 18.075 3.196 -12.276 1.00 80.94 86 GLU A N 1
ATOM 614 C CA . GLU A 1 86 ? 17.371 2.585 -11.147 1.00 80.94 86 GLU A CA 1
ATOM 615 C C . GLU A 1 86 ? 17.057 3.579 -10.020 1.00 80.94 86 GLU A C 1
ATOM 617 O O . GLU A 1 86 ? 15.947 3.616 -9.480 1.00 80.94 86 GLU A O 1
ATOM 622 N N . GLU A 1 87 ? 18.004 4.472 -9.750 1.00 84.06 87 GLU A N 1
ATOM 623 C CA . GLU A 1 87 ? 17.868 5.554 -8.774 1.00 84.06 87 GLU A CA 1
ATOM 624 C C . GLU A 1 87 ? 16.740 6.530 -9.141 1.00 84.06 87 GLU A C 1
ATOM 626 O O . GLU A 1 87 ? 16.001 7.000 -8.275 1.00 84.06 87 GLU A O 1
ATOM 631 N N . VAL A 1 88 ? 16.553 6.813 -10.434 1.00 86.31 88 VAL A N 1
ATOM 632 C CA . VAL A 1 88 ? 15.507 7.738 -10.892 1.00 86.31 88 VAL A CA 1
ATOM 633 C C . VAL A 1 88 ? 14.138 7.071 -10.810 1.00 86.31 88 VAL A C 1
ATOM 635 O O . VAL A 1 88 ? 13.188 7.693 -10.344 1.00 86.31 88 VAL A O 1
ATOM 638 N N . SER A 1 89 ? 14.023 5.799 -11.204 1.00 85.94 89 SER A N 1
ATOM 639 C CA . SER A 1 89 ? 12.750 5.067 -11.140 1.00 85.94 89 SER A CA 1
ATOM 640 C C . SER A 1 89 ? 12.255 4.903 -9.700 1.00 85.94 89 SER A C 1
ATOM 642 O O . SER A 1 89 ? 11.082 5.146 -9.412 1.00 85.94 89 SER A O 1
ATOM 644 N N . THR A 1 90 ? 13.149 4.542 -8.776 1.00 87.00 90 THR A N 1
ATOM 645 C CA . THR A 1 90 ? 12.815 4.437 -7.348 1.00 87.00 90 THR A CA 1
ATOM 646 C C . THR A 1 90 ? 12.484 5.797 -6.747 1.00 87.00 90 THR A C 1
ATOM 648 O O . THR A 1 90 ? 11.461 5.928 -6.076 1.00 87.00 90 THR A O 1
ATOM 651 N N . GLY A 1 91 ? 13.271 6.834 -7.052 1.00 89.00 91 GLY A N 1
ATOM 652 C CA . GLY A 1 91 ? 12.983 8.204 -6.633 1.00 89.00 91 GLY A CA 1
ATOM 653 C C . GLY A 1 91 ? 11.590 8.660 -7.068 1.00 89.00 91 GLY A C 1
ATOM 654 O O . GLY A 1 91 ? 10.789 9.074 -6.232 1.00 89.00 91 GLY A O 1
ATOM 655 N N . VAL A 1 92 ? 11.254 8.492 -8.351 1.00 88.56 92 VAL A N 1
ATOM 656 C CA . VAL A 1 92 ? 9.930 8.838 -8.896 1.00 88.56 92 VAL A CA 1
ATOM 657 C C . VAL A 1 92 ? 8.818 8.031 -8.225 1.00 88.56 92 VAL A C 1
ATOM 659 O O . VAL A 1 92 ? 7.782 8.605 -7.894 1.00 88.56 92 VAL A O 1
ATOM 662 N N . LEU A 1 93 ? 9.025 6.735 -7.968 1.00 88.00 93 LEU A N 1
ATOM 663 C CA . LEU A 1 93 ? 8.056 5.880 -7.275 1.00 88.00 93 LEU A CA 1
ATOM 664 C C . LEU A 1 93 ? 7.747 6.401 -5.862 1.00 88.00 93 LEU A C 1
ATOM 666 O O . LEU A 1 93 ? 6.578 6.557 -5.504 1.00 88.00 93 LEU A O 1
ATOM 670 N N . PHE A 1 94 ? 8.775 6.713 -5.068 1.00 90.06 94 PHE A N 1
ATOM 671 C CA . PHE A 1 94 ? 8.585 7.257 -3.721 1.00 90.06 94 PHE A CA 1
ATOM 672 C C . PHE A 1 94 ? 7.984 8.664 -3.753 1.00 90.06 94 PHE A C 1
ATOM 674 O O . PHE A 1 94 ? 7.100 8.964 -2.950 1.00 90.06 94 PHE A O 1
ATOM 681 N N . THR A 1 95 ? 8.413 9.529 -4.674 1.00 92.81 95 THR A N 1
ATOM 682 C CA . THR A 1 95 ? 7.839 10.873 -4.820 1.00 92.81 95 THR A CA 1
ATOM 683 C C . THR A 1 95 ? 6.363 10.802 -5.205 1.00 92.81 95 THR A C 1
ATOM 685 O O . THR A 1 95 ? 5.549 11.476 -4.579 1.00 92.81 95 THR A O 1
ATOM 688 N N . ALA A 1 96 ? 5.989 9.947 -6.162 1.00 90.56 96 ALA A N 1
ATOM 689 C CA . ALA A 1 96 ? 4.595 9.730 -6.546 1.00 90.56 96 ALA A CA 1
ATOM 690 C C . ALA A 1 96 ? 3.767 9.163 -5.381 1.00 90.56 96 ALA A C 1
ATOM 692 O O . ALA A 1 96 ? 2.664 9.642 -5.116 1.00 90.56 96 ALA A O 1
ATOM 693 N N . GLY A 1 97 ? 4.323 8.197 -4.640 1.00 89.56 97 GLY A N 1
ATOM 694 C CA . GLY A 1 97 ? 3.688 7.628 -3.452 1.00 89.56 97 GLY A CA 1
ATOM 695 C C . GLY A 1 97 ? 3.411 8.677 -2.375 1.00 89.56 97 GLY A C 1
ATOM 696 O O . GLY A 1 97 ? 2.301 8.744 -1.854 1.00 89.56 97 GLY A O 1
ATOM 697 N N . ASN A 1 98 ? 4.379 9.548 -2.083 1.00 92.81 98 ASN A N 1
ATOM 698 C CA . ASN A 1 98 ? 4.195 10.641 -1.126 1.00 92.81 98 ASN A CA 1
ATOM 699 C C . ASN A 1 98 ? 3.209 11.699 -1.637 1.00 92.81 98 ASN A C 1
ATOM 701 O O . ASN A 1 98 ? 2.378 12.176 -0.867 1.00 92.81 98 ASN A O 1
ATOM 705 N N . LEU A 1 99 ? 3.246 12.031 -2.929 1.00 94.38 99 LEU A N 1
ATOM 706 C CA . LEU A 1 99 ? 2.343 13.017 -3.525 1.00 94.38 99 LEU A CA 1
ATOM 707 C C . LEU A 1 99 ? 0.869 12.598 -3.412 1.00 94.38 99 LEU A C 1
ATOM 709 O O . LEU A 1 99 ? 0.008 13.446 -3.201 1.00 94.38 99 LEU A O 1
ATOM 713 N N . VAL A 1 100 ? 0.584 11.297 -3.512 1.00 90.31 100 VAL A N 1
ATOM 714 C CA . VAL A 1 100 ? -0.764 10.742 -3.309 1.00 90.31 100 VAL A CA 1
ATOM 715 C C . VAL A 1 100 ? -1.055 10.498 -1.822 1.00 90.31 100 VAL A C 1
ATOM 717 O O . VAL A 1 100 ? -2.157 10.770 -1.353 1.00 90.31 100 VAL A O 1
ATOM 720 N N . GLY A 1 101 ? -0.076 10.015 -1.056 1.00 89.75 101 GLY A N 1
ATOM 721 C CA . GLY A 1 101 ? -0.256 9.619 0.343 1.00 89.75 101 GLY A CA 1
ATOM 722 C C . GLY A 1 101 ? -0.451 10.786 1.314 1.00 89.75 101 GLY A C 1
ATOM 723 O O . GLY A 1 101 ? -1.293 10.701 2.209 1.00 89.75 101 GLY A O 1
ATOM 724 N N . ILE A 1 102 ? 0.285 11.888 1.137 1.00 94.19 102 ILE A N 1
ATOM 725 C CA . ILE A 1 102 ? 0.199 13.073 2.004 1.00 94.19 102 ILE A CA 1
ATOM 726 C C . ILE A 1 102 ? -1.219 13.673 2.028 1.00 94.19 102 ILE A C 1
ATOM 728 O O . ILE A 1 102 ? -1.777 13.778 3.121 1.00 94.19 102 ILE A O 1
ATOM 732 N N . PRO A 1 103 ? -1.856 14.033 0.892 1.00 93.69 103 PRO A N 1
ATOM 733 C CA . PRO A 1 103 ? -3.191 14.632 0.924 1.00 93.69 103 PRO A CA 1
ATOM 734 C C . PRO A 1 103 ? -4.247 13.678 1.492 1.00 93.69 103 PRO A C 1
ATOM 736 O O . PRO A 1 103 ? -5.117 14.117 2.240 1.00 93.69 103 PRO A O 1
ATOM 739 N N . ILE A 1 104 ? -4.145 12.373 1.207 1.00 89.56 104 ILE A N 1
ATOM 740 C CA . ILE A 1 104 ? -5.037 11.353 1.780 1.00 89.56 104 ILE A CA 1
ATOM 741 C C . ILE A 1 104 ? -4.896 11.308 3.304 1.00 89.56 104 ILE A C 1
ATOM 743 O O . ILE A 1 104 ? -5.898 11.252 4.014 1.00 89.56 104 ILE A O 1
ATOM 747 N N . THR A 1 105 ? -3.664 11.356 3.813 1.00 90.19 105 THR A N 1
ATOM 748 C CA . THR A 1 105 ? -3.398 11.324 5.257 1.00 90.19 105 THR A CA 1
ATOM 749 C C . THR A 1 105 ? -3.927 12.581 5.946 1.00 90.19 105 THR A C 1
ATOM 751 O O . THR A 1 105 ? -4.547 12.476 6.999 1.00 90.19 105 THR A O 1
ATOM 754 N N . LEU A 1 106 ? -3.743 13.761 5.343 1.00 91.19 106 LEU A N 1
ATOM 755 C CA . LEU A 1 106 ? -4.284 15.017 5.872 1.00 91.19 106 LEU A CA 1
ATOM 756 C C . LEU A 1 106 ? -5.818 15.018 5.887 1.00 91.19 106 LEU A C 1
ATOM 758 O O . LEU A 1 106 ? -6.418 15.433 6.874 1.00 91.19 106 LEU A O 1
ATOM 762 N N . PHE A 1 107 ? -6.449 14.500 4.832 1.00 89.50 107 PHE A N 1
ATOM 763 C CA . PHE A 1 107 ? -7.903 14.349 4.782 1.00 89.50 107 PHE A CA 1
ATOM 764 C C . PHE A 1 107 ? -8.414 13.395 5.867 1.00 89.50 107 PHE A C 1
ATOM 766 O O . PHE A 1 107 ? -9.399 13.683 6.541 1.00 89.50 107 PHE A O 1
ATOM 773 N N . LEU A 1 108 ? -7.718 12.274 6.079 1.00 86.06 108 LEU A N 1
ATOM 774 C CA . LEU A 1 108 ? -8.056 11.332 7.140 1.00 86.06 108 LEU A CA 1
ATOM 775 C C . LEU A 1 108 ? -7.917 11.966 8.530 1.00 86.06 108 LEU A C 1
ATOM 777 O O . LEU A 1 108 ? -8.752 11.719 9.395 1.00 86.06 108 LEU A O 1
ATOM 781 N N . GLN A 1 109 ? -6.882 12.784 8.734 1.00 86.25 109 GLN A N 1
ATOM 782 C CA . GLN A 1 109 ? -6.646 13.493 9.989 1.00 86.25 109 GLN A CA 1
ATOM 783 C C . GLN A 1 109 ? -7.782 14.473 10.308 1.00 86.25 109 GLN A C 1
ATOM 785 O O . GLN A 1 109 ? -8.260 14.484 11.439 1.00 86.25 109 GLN A O 1
ATOM 790 N N . ASP A 1 110 ? -8.250 15.239 9.318 1.00 86.12 110 ASP A N 1
ATOM 791 C CA . ASP A 1 110 ? -9.407 16.134 9.467 1.00 86.12 110 ASP A CA 1
ATOM 792 C C . ASP A 1 110 ? -10.680 15.349 9.821 1.00 86.12 110 ASP A C 1
ATOM 794 O O . ASP A 1 110 ? -11.423 15.707 10.734 1.00 86.12 110 ASP A O 1
ATOM 798 N N . LEU A 1 111 ? -10.879 14.200 9.166 1.00 82.56 111 LEU A N 1
ATOM 799 C CA . LEU A 1 111 ? -12.010 13.314 9.436 1.00 82.56 111 LEU A CA 1
ATOM 800 C C . LEU A 1 111 ? -11.994 12.768 10.872 1.00 82.56 111 LEU A C 1
ATOM 802 O O . LEU A 1 111 ? -13.050 12.600 11.476 1.00 82.56 111 LEU A O 1
ATOM 806 N N . ILE A 1 112 ? -10.806 12.483 11.413 1.00 81.81 112 ILE A N 1
ATOM 807 C CA . ILE A 1 112 ? -10.621 12.039 12.800 1.00 81.81 112 ILE A CA 1
ATOM 808 C C . ILE A 1 112 ? -10.884 13.190 13.781 1.00 81.81 112 ILE A C 1
ATOM 810 O O . ILE A 1 112 ? -11.528 12.966 14.805 1.00 81.81 112 ILE A O 1
ATOM 814 N N . ASP A 1 113 ? -10.433 14.408 13.472 1.00 82.75 113 ASP A N 1
ATOM 815 C CA . ASP A 1 113 ? -10.614 15.586 14.333 1.00 82.75 113 ASP A CA 1
ATOM 816 C C . ASP A 1 113 ? -12.101 15.952 14.489 1.00 82.75 113 ASP A C 1
ATOM 818 O O . ASP A 1 113 ? -12.592 16.157 15.601 1.00 82.75 113 ASP A O 1
ATOM 822 N N . GLN A 1 114 ? -12.870 15.879 13.396 1.00 78.06 114 GLN A N 1
ATOM 823 C CA . GLN A 1 114 ? -14.323 16.095 13.420 1.00 78.06 114 GLN A CA 1
ATOM 824 C C . GLN A 1 114 ? -15.097 15.034 14.222 1.00 78.06 114 GLN A C 1
ATOM 826 O O . GLN A 1 114 ? -16.229 15.277 14.644 1.00 78.06 114 GLN A O 1
ATOM 831 N N . GLN A 1 115 ? -14.522 13.847 14.441 1.00 70.88 115 GLN A N 1
ATOM 832 C CA . GLN A 1 115 ? -15.190 12.756 15.154 1.00 70.88 115 GLN A CA 1
ATOM 833 C C . GLN A 1 115 ? -15.146 12.880 16.683 1.00 70.88 115 GLN A C 1
ATOM 835 O O . GLN A 1 115 ? -15.871 12.146 17.354 1.00 70.88 115 GLN A O 1
ATOM 840 N N . GLY A 1 116 ? -14.345 13.789 17.251 1.00 58.31 116 GLY A N 1
ATOM 841 C CA . GLY A 1 116 ? -14.386 14.153 18.675 1.00 58.31 116 GLY A CA 1
ATOM 842 C C . GLY A 1 116 ? -14.125 13.030 19.700 1.00 58.31 116 GLY A C 1
ATOM 843 O O . GLY A 1 116 ? -14.249 13.276 20.898 1.00 58.31 116 GLY A O 1
ATOM 844 N N . GLY A 1 117 ? -13.774 11.804 19.286 1.00 62.66 117 GLY A N 1
ATOM 845 C CA . GLY A 1 117 ? -13.490 10.693 20.201 1.00 62.66 117 GLY A CA 1
ATOM 846 C C . GLY A 1 117 ? -13.402 9.304 19.553 1.00 62.66 117 GLY A C 1
ATOM 847 O O . GLY A 1 117 ? -13.888 9.064 18.449 1.00 62.66 117 GLY A O 1
ATOM 848 N N . CYS A 1 118 ? -12.777 8.366 20.276 1.00 57.12 118 CYS A N 1
ATOM 849 C CA . CYS A 1 118 ? -12.559 6.981 19.851 1.00 57.12 118 CYS A CA 1
ATOM 850 C C . CYS A 1 118 ? -13.854 6.157 19.902 1.00 57.12 118 CYS A C 1
ATOM 852 O O . CYS A 1 118 ? -14.209 5.620 20.952 1.00 57.12 118 CYS A O 1
ATOM 854 N N . GLN A 1 119 ? -14.525 5.983 18.764 1.00 51.78 119 GLN A N 1
ATOM 855 C CA . GLN A 1 119 ? -15.533 4.934 18.609 1.00 51.78 119 GLN A CA 1
ATOM 856 C C . GLN A 1 119 ? -14.944 3.787 17.784 1.00 51.78 119 GLN A C 1
ATOM 858 O O . GLN A 1 119 ? -14.689 3.917 16.589 1.00 51.78 119 GLN A O 1
ATOM 863 N N . GLY A 1 120 ? -14.681 2.659 18.449 1.00 55.22 120 GLY A N 1
ATOM 864 C CA . GLY A 1 120 ? -14.237 1.432 17.795 1.00 55.22 120 GLY A CA 1
ATOM 865 C C . GLY A 1 120 ? -15.330 0.871 16.880 1.00 55.22 120 GLY A C 1
ATOM 866 O O . GLY A 1 120 ? -16.469 0.694 17.308 1.00 55.22 120 GLY A O 1
ATOM 867 N N . GLY A 1 121 ? -14.987 0.590 15.619 1.00 63.53 121 GLY A N 1
ATOM 868 C CA . GLY A 1 121 ? -15.894 0.004 14.624 1.00 63.53 121 GLY A CA 1
ATOM 869 C C . GLY A 1 121 ? -15.968 0.786 13.307 1.00 63.53 121 GLY A C 1
ATOM 870 O O . GLY A 1 121 ? -14.957 1.317 12.852 1.00 63.53 121 GLY A O 1
ATOM 871 N N . PHE A 1 122 ? -17.166 0.827 12.699 1.00 58.84 122 PHE A N 1
ATOM 872 C CA . PHE A 1 122 ? -17.551 1.482 11.425 1.00 58.84 122 PHE A CA 1
ATOM 873 C C . PHE A 1 122 ? -17.520 3.028 11.489 1.00 58.84 122 PHE A C 1
ATOM 875 O O . PHE A 1 122 ? -18.399 3.723 10.979 1.00 58.84 122 PHE A O 1
ATOM 882 N N . ALA A 1 123 ? -16.515 3.583 12.155 1.00 71.56 123 ALA A N 1
ATOM 883 C CA . ALA A 1 123 ? -16.260 5.008 12.169 1.00 71.56 123 ALA A CA 1
ATOM 884 C C . ALA A 1 123 ? -15.907 5.494 10.741 1.00 71.56 123 ALA A C 1
ATOM 886 O O . ALA A 1 123 ? -15.255 4.760 9.991 1.00 71.56 123 ALA A O 1
ATOM 887 N N . PRO A 1 124 ? -16.310 6.709 10.328 1.00 76.69 124 PRO A N 1
ATOM 888 C CA . PRO A 1 124 ? -15.953 7.275 9.029 1.00 76.69 124 PRO A CA 1
ATOM 889 C C . PRO A 1 124 ? -14.467 7.115 8.639 1.00 76.69 124 PRO A C 1
ATOM 891 O O . PRO A 1 124 ? -14.215 6.748 7.491 1.00 76.69 124 PRO A O 1
ATOM 894 N N . PRO A 1 125 ? -13.480 7.283 9.550 1.00 78.19 125 PRO A N 1
ATOM 895 C CA . PRO A 1 125 ? -12.064 7.107 9.223 1.00 78.19 125 PRO A CA 1
ATOM 896 C C . PRO A 1 125 ? -11.681 5.655 8.914 1.00 78.19 125 PRO A C 1
ATOM 898 O O . PRO A 1 125 ? -10.981 5.388 7.939 1.00 78.19 125 PRO A O 1
ATOM 901 N N . THR A 1 126 ? -12.149 4.690 9.712 1.00 79.19 126 THR A N 1
ATOM 902 C CA . THR A 1 126 ? -11.853 3.264 9.493 1.00 79.19 126 THR A CA 1
ATOM 903 C C . THR A 1 126 ? -12.577 2.729 8.263 1.00 79.19 126 THR A C 1
ATOM 905 O O . THR A 1 126 ? -11.986 1.963 7.503 1.00 79.19 126 THR A O 1
ATOM 908 N N . LEU A 1 127 ? -13.812 3.176 8.006 1.00 82.31 127 LEU A N 1
ATOM 909 C CA . LEU A 1 127 ? -14.533 2.870 6.770 1.00 82.31 127 LEU A CA 1
ATOM 910 C C . LEU A 1 127 ? -13.772 3.401 5.550 1.00 82.31 127 LEU A C 1
ATOM 912 O O . LEU A 1 127 ? -13.572 2.664 4.588 1.00 82.31 127 LEU A O 1
ATOM 916 N N . PHE A 1 128 ? -13.322 4.656 5.595 1.00 85.94 128 PHE A N 1
ATOM 917 C CA . PHE A 1 128 ? -12.562 5.258 4.505 1.00 85.94 128 PHE A CA 1
ATOM 918 C C . PHE A 1 128 ? -11.264 4.487 4.221 1.00 85.94 128 PHE A C 1
ATOM 920 O O . PHE A 1 128 ? -10.967 4.207 3.062 1.00 85.94 128 P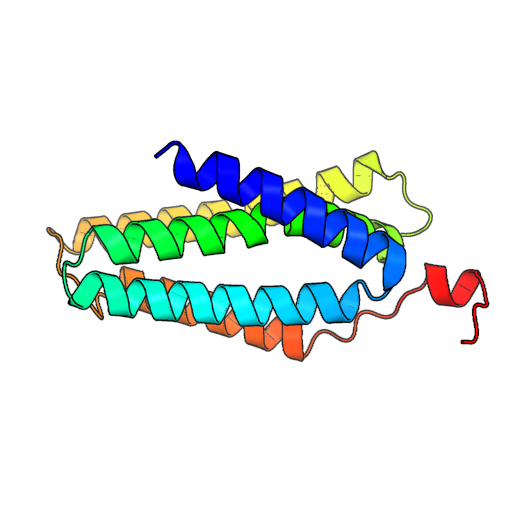HE A O 1
ATOM 927 N N . LEU A 1 129 ? -10.536 4.057 5.259 1.00 84.25 129 LEU A N 1
ATOM 928 C CA . LEU A 1 129 ? -9.341 3.219 5.104 1.00 84.25 129 LEU A CA 1
ATOM 929 C C . LEU A 1 129 ? -9.645 1.853 4.475 1.00 84.25 129 LEU A C 1
ATOM 931 O O . LEU A 1 129 ? -8.912 1.416 3.590 1.00 84.25 129 LEU A O 1
ATOM 935 N N . VAL A 1 130 ? -10.722 1.183 4.900 1.00 85.25 130 VAL A N 1
ATOM 936 C CA . VAL A 1 130 ? -11.138 -0.107 4.322 1.00 85.25 130 VAL A CA 1
ATOM 937 C C . VAL A 1 130 ? -11.553 0.066 2.860 1.00 85.25 130 VAL A C 1
ATOM 939 O O . VAL A 1 130 ? -11.166 -0.746 2.023 1.00 85.25 130 VAL A O 1
ATOM 942 N N . LEU A 1 131 ? -12.291 1.131 2.530 1.00 87.06 131 LEU A N 1
ATOM 943 C CA . LEU A 1 131 ? -12.686 1.442 1.154 1.00 87.06 131 LEU A CA 1
ATOM 944 C C . LEU A 1 131 ? -11.474 1.760 0.278 1.00 87.06 131 LEU A C 1
ATOM 946 O O . LEU A 1 131 ? -11.382 1.243 -0.832 1.00 87.06 131 LEU A O 1
ATOM 950 N N . LEU A 1 132 ? -10.521 2.550 0.775 1.00 87.88 132 LEU A N 1
ATOM 951 C CA . LEU A 1 132 ? -9.285 2.855 0.060 1.00 87.88 132 LEU A CA 1
ATOM 952 C C . LEU A 1 132 ? -8.453 1.587 -0.174 1.00 87.88 132 LEU A C 1
ATOM 954 O O . LEU A 1 132 ? -8.015 1.341 -1.295 1.00 87.88 132 LEU A O 1
ATOM 958 N N . ALA A 1 133 ? -8.294 0.744 0.850 1.00 85.56 133 ALA A N 1
ATOM 959 C CA . ALA A 1 133 ? -7.596 -0.534 0.729 1.00 85.56 133 ALA A CA 1
ATOM 960 C C . ALA A 1 133 ? -8.301 -1.480 -0.257 1.00 85.56 133 ALA A C 1
ATOM 962 O O . ALA A 1 133 ? -7.638 -2.137 -1.059 1.00 85.56 133 ALA A O 1
ATOM 963 N N . ALA A 1 134 ? -9.637 -1.510 -0.253 1.00 86.00 134 ALA A N 1
ATOM 964 C CA . ALA A 1 134 ? -10.424 -2.277 -1.209 1.00 86.00 134 ALA A CA 1
ATOM 965 C C . ALA A 1 134 ? -10.256 -1.746 -2.639 1.00 86.00 134 ALA A C 1
ATOM 967 O O . ALA A 1 134 ? -10.058 -2.543 -3.549 1.00 86.00 134 ALA A O 1
ATOM 968 N N . LEU A 1 135 ? -10.266 -0.423 -2.844 1.00 88.75 135 LEU A N 1
ATOM 969 C CA . LEU A 1 135 ? -10.009 0.201 -4.145 1.00 88.75 135 LEU A CA 1
ATOM 970 C C . LEU A 1 135 ? -8.601 -0.122 -4.658 1.00 88.75 135 LEU A C 1
ATOM 972 O O . LEU A 1 135 ? -8.457 -0.479 -5.825 1.00 88.75 135 LEU A O 1
ATOM 976 N N . CYS A 1 136 ? -7.582 -0.060 -3.794 1.00 84.00 136 CYS A N 1
ATOM 977 C CA . CYS A 1 136 ? -6.208 -0.448 -4.125 1.00 84.00 136 CYS A CA 1
ATOM 978 C C . CYS A 1 136 ? -6.089 -1.941 -4.458 1.00 84.00 136 CYS A C 1
ATOM 980 O O . CYS A 1 136 ? -5.410 -2.310 -5.410 1.00 84.00 136 CYS A O 1
ATOM 982 N N . ALA A 1 137 ? -6.762 -2.817 -3.712 1.00 83.62 137 ALA A N 1
ATOM 983 C CA . ALA A 1 137 ? -6.792 -4.235 -4.047 1.00 83.62 137 ALA A CA 1
ATOM 984 C C . ALA A 1 137 ? -7.495 -4.472 -5.390 1.00 83.62 137 ALA A C 1
ATOM 986 O O . ALA A 1 137 ? -6.993 -5.224 -6.220 1.00 83.62 137 ALA A O 1
ATOM 987 N N . LEU A 1 138 ? -8.620 -3.798 -5.642 1.00 84.94 138 LEU A N 1
ATOM 988 C CA . LEU A 1 138 ? -9.400 -3.961 -6.867 1.00 84.94 138 LEU A CA 1
ATOM 989 C C . LEU A 1 138 ? -8.643 -3.451 -8.100 1.00 84.94 138 LEU A C 1
ATOM 991 O O . LEU A 1 138 ? -8.639 -4.120 -9.135 1.00 84.94 138 LEU A O 1
ATOM 995 N N . SER A 1 139 ? -7.953 -2.313 -7.983 1.00 79.62 139 SER A N 1
ATOM 996 C CA . SER A 1 139 ? -7.089 -1.796 -9.047 1.00 79.62 139 SER A CA 1
ATOM 997 C C . SER A 1 139 ? -5.901 -2.724 -9.309 1.00 79.62 139 SER A C 1
ATOM 999 O O . SER A 1 139 ? -5.610 -3.008 -10.470 1.00 79.62 139 SER A O 1
ATOM 1001 N N . SER A 1 140 ? -5.294 -3.303 -8.270 1.00 77.38 140 SER A N 1
ATOM 1002 C CA . SER A 1 140 ? -4.233 -4.310 -8.409 1.00 77.38 140 SER A CA 1
ATOM 1003 C C . SER A 1 140 ? -4.717 -5.627 -9.026 1.00 77.38 140 SER A C 1
ATOM 1005 O O . SER A 1 140 ? -3.968 -6.273 -9.754 1.00 77.38 140 SER A O 1
ATOM 1007 N N . LEU A 1 141 ? -5.979 -6.021 -8.814 1.00 75.62 141 LEU A N 1
ATOM 1008 C CA . LEU A 1 141 ? -6.581 -7.179 -9.493 1.00 75.62 141 LEU A CA 1
ATOM 1009 C C . LEU A 1 141 ? -6.782 -6.930 -10.996 1.00 75.62 141 LEU A C 1
ATOM 1011 O O . LEU A 1 141 ? -6.653 -7.864 -11.791 1.00 75.62 141 LEU A O 1
ATOM 1015 N N . PHE A 1 142 ? -7.083 -5.687 -11.383 1.00 72.88 142 PHE A N 1
ATOM 1016 C CA . PHE A 1 142 ? -7.191 -5.265 -12.783 1.00 72.88 142 PHE A CA 1
ATOM 1017 C C . PHE A 1 142 ? -5.841 -4.917 -13.421 1.00 72.88 142 PHE A C 1
ATOM 1019 O O . PHE A 1 142 ? -5.754 -4.831 -14.649 1.00 72.88 142 PHE A O 1
ATOM 1026 N N . TYR A 1 143 ? -4.782 -4.760 -12.624 1.00 69.69 143 TYR A N 1
ATOM 1027 C CA . TYR A 1 143 ? -3.453 -4.435 -13.118 1.00 69.69 143 TYR A CA 1
ATOM 1028 C C . TYR A 1 143 ? -2.887 -5.592 -13.958 1.00 69.69 143 TYR A C 1
ATOM 1030 O O . TYR A 1 143 ? -2.501 -6.666 -13.480 1.00 69.69 143 TYR A O 1
ATOM 1038 N N . ARG A 1 144 ? -2.860 -5.364 -15.270 1.00 59.00 144 ARG A N 1
ATOM 1039 C CA . ARG A 1 144 ? -2.162 -6.180 -16.264 1.00 59.00 144 ARG A CA 1
ATOM 1040 C C . ARG A 1 144 ? -0.878 -5.450 -16.653 1.00 59.00 144 ARG A C 1
ATOM 1042 O O . ARG A 1 144 ? -0.786 -4.915 -17.749 1.00 59.00 144 ARG A O 1
ATOM 1049 N N . GLY A 1 145 ? 0.072 -5.366 -15.723 1.00 56.88 145 GLY A N 1
ATOM 1050 C CA . GLY A 1 145 ? 1.413 -4.872 -16.031 1.00 56.88 145 GLY A CA 1
ATOM 1051 C C . GLY A 1 145 ? 2.081 -5.805 -17.040 1.00 56.88 145 GLY A C 1
ATOM 1052 O O . GLY A 1 145 ? 2.160 -7.010 -16.803 1.00 56.88 145 GLY A O 1
ATOM 1053 N N . GLU A 1 146 ? 2.489 -5.264 -18.183 1.00 54.56 146 GLU A N 1
ATOM 1054 C CA . GLU A 1 146 ? 3.194 -6.002 -19.230 1.00 54.56 146 GLU A CA 1
ATOM 1055 C C . GLU A 1 146 ? 4.705 -5.911 -18.961 1.00 54.56 146 GLU A C 1
ATOM 1057 O O . GLU A 1 146 ? 5.274 -4.818 -18.930 1.00 54.56 146 GLU A O 1
ATOM 1062 N N . TYR A 1 147 ? 5.350 -7.055 -18.710 1.00 55.62 147 TYR A N 1
ATOM 1063 C CA . TYR A 1 147 ? 6.756 -7.131 -18.297 1.00 55.62 147 TYR A CA 1
ATOM 1064 C C . TYR A 1 147 ? 7.702 -7.011 -19.491 1.00 55.62 147 TYR A C 1
ATOM 1066 O O . TYR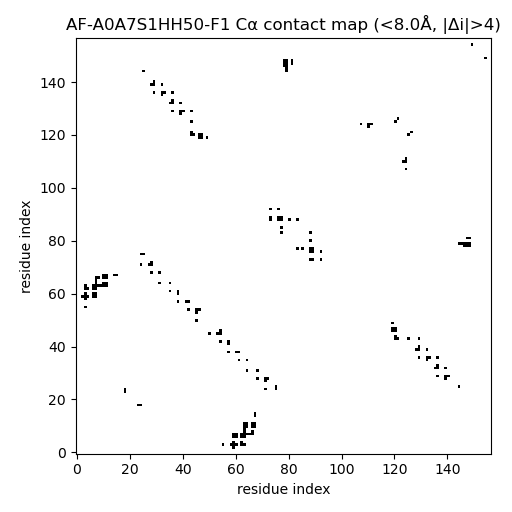 A 1 147 ? 7.940 -7.980 -20.214 1.00 55.62 147 TYR A O 1
ATOM 1074 N N . LYS A 1 148 ? 8.283 -5.825 -19.685 1.00 57.72 148 LYS A N 1
ATOM 1075 C CA . LYS A 1 148 ? 9.180 -5.549 -20.818 1.00 57.72 148 LYS A CA 1
ATOM 1076 C C . LYS A 1 148 ? 10.571 -6.187 -20.677 1.00 57.72 148 LYS A C 1
ATOM 1078 O O . LYS A 1 148 ? 11.166 -6.504 -21.701 1.00 57.72 148 LYS A O 1
ATOM 1083 N N . ARG A 1 149 ? 11.070 -6.447 -19.455 1.00 53.97 149 ARG A N 1
ATOM 1084 C CA . ARG A 1 149 ? 12.351 -7.162 -19.222 1.00 53.97 149 ARG A CA 1
ATOM 1085 C C . ARG A 1 149 ? 12.265 -8.671 -19.477 1.00 53.97 149 ARG A C 1
ATOM 1087 O O . ARG A 1 149 ? 13.056 -9.171 -20.263 1.00 53.97 149 ARG A O 1
ATOM 1094 N N . MET A 1 150 ? 11.253 -9.366 -18.949 1.00 53.34 150 MET A N 1
ATOM 1095 C CA . MET A 1 150 ? 11.022 -10.799 -19.234 1.00 53.34 150 MET A CA 1
ATOM 1096 C C . MET A 1 150 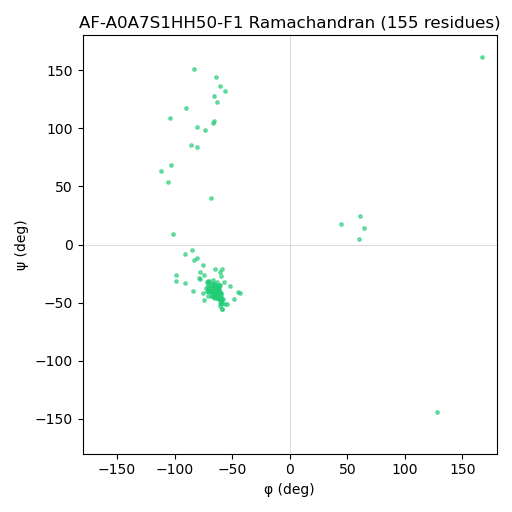? 10.766 -11.064 -20.730 1.00 53.34 150 MET A C 1
ATOM 1098 O O . MET A 1 150 ? 11.216 -12.071 -21.276 1.00 53.34 150 MET A O 1
ATOM 1102 N N . ALA A 1 151 ? 10.092 -10.130 -21.417 1.00 53.97 151 ALA A N 1
ATOM 1103 C CA . ALA A 1 151 ? 9.891 -10.186 -22.865 1.00 53.97 151 ALA A CA 1
ATOM 1104 C C . ALA A 1 151 ? 11.181 -9.922 -23.669 1.00 53.97 151 ALA A C 1
ATOM 1106 O O . ALA A 1 151 ? 11.348 -10.489 -24.747 1.00 53.97 151 ALA A O 1
ATOM 1107 N N . ALA A 1 152 ? 12.098 -9.097 -23.149 1.00 54.06 152 ALA A N 1
ATOM 1108 C CA . ALA A 1 152 ? 13.407 -8.846 -23.757 1.00 54.06 152 ALA A CA 1
ATOM 1109 C C . ALA A 1 152 ? 14.423 -9.972 -23.482 1.00 54.06 152 ALA A C 1
ATOM 1111 O O . ALA A 1 152 ? 15.287 -10.223 -24.318 1.00 54.06 152 ALA A O 1
ATOM 1112 N N . GLU A 1 153 ? 14.303 -10.677 -22.352 1.00 57.59 153 GLU A N 1
ATOM 1113 C CA . GLU A 1 153 ? 15.172 -11.804 -21.975 1.00 57.59 153 GLU A CA 1
ATOM 1114 C C . GLU A 1 153 ? 14.725 -13.152 -22.571 1.00 57.59 153 GLU A C 1
ATOM 1116 O O . GLU A 1 153 ? 15.441 -14.144 -22.451 1.00 57.59 153 GLU A O 1
ATOM 1121 N N . GLY A 1 154 ? 13.583 -13.213 -23.269 1.00 51.81 154 GLY A N 1
ATOM 1122 C CA . GLY A 1 154 ? 13.182 -14.394 -24.042 1.00 51.81 154 GLY A CA 1
ATOM 1123 C C . GLY A 1 154 ? 13.008 -15.671 -23.211 1.00 51.81 154 GLY A C 1
ATOM 1124 O O . GLY A 1 154 ? 13.121 -16.773 -23.751 1.00 51.81 154 GLY A O 1
ATOM 1125 N N . VAL A 1 155 ? 12.734 -15.562 -21.908 1.00 49.56 155 VAL A N 1
ATOM 1126 C CA . VAL A 1 155 ? 12.511 -16.736 -21.057 1.00 49.56 155 VAL A CA 1
ATOM 1127 C C . VAL A 1 155 ? 11.077 -17.225 -21.252 1.00 49.56 155 VAL A C 1
ATOM 1129 O O . VAL A 1 155 ? 10.159 -16.903 -20.505 1.00 49.56 155 VAL A O 1
ATOM 1132 N N . SER A 1 156 ? 10.890 -18.028 -22.300 1.00 40.75 156 SER A N 1
ATOM 1133 C CA . SER A 1 156 ? 9.818 -19.017 -22.356 1.00 40.75 156 SER A CA 1
ATOM 1134 C C . SER A 1 156 ? 10.103 -20.078 -21.296 1.00 40.75 156 SER A C 1
ATOM 1136 O O . SER A 1 156 ? 10.987 -20.910 -21.498 1.00 40.75 156 SER A O 1
ATOM 1138 N N . LYS A 1 157 ? 9.370 -20.046 -20.180 1.00 36.16 157 LYS A N 1
ATOM 1139 C CA . LYS A 1 157 ? 9.026 -21.235 -19.389 1.00 36.16 157 LYS A CA 1
ATOM 1140 C C . LYS A 1 157 ? 7.641 -21.084 -18.786 1.00 36.16 157 LYS A C 1
ATOM 1142 O O . LYS A 1 157 ? 7.389 -20.033 -18.164 1.00 36.16 157 LYS A O 1
#

Solvent-accessible surface area (backbone atoms only — not comparable to full-atom values): 8609 Å² total; per-residue (Å²): 114,75,61,30,57,56,37,14,52,54,30,26,55,53,45,51,56,47,49,79,70,57,81,47,64,66,58,54,52,41,52,50,35,47,49,49,32,50,47,49,48,48,47,47,55,39,49,54,70,70,46,66,69,62,48,53,52,50,49,20,56,50,31,17,53,53,56,38,44,54,60,51,54,46,51,54,49,49,36,63,48,66,94,59,60,66,69,58,54,47,49,50,50,53,51,52,49,47,68,57,46,51,60,53,50,53,52,45,50,52,53,50,62,76,56,79,64,95,62,68,40,89,34,73,53,54,44,49,52,44,51,51,35,45,50,53,24,52,51,47,71,68,57,76,82,72,58,54,47,60,65,72,66,65,70,86,124

Radius of gyration: 17.83 Å; Cα contacts (8 Å, |Δi|>4): 113; chains: 1; bounding box: 36×37×47 Å

Foldseek 3Di:
DVLLVVLLVVLQVVVVVVCVVPVCLLVLLLVLLVVLLVLLVVLLVVLQVVPVVVNVVSSSVNSSSVNNVLVSVLVLQPQLDPPDDSVVSSVVVVVVVCVVVVVVVVVLVVLVVVVVDDDRHPRPSSVVVSVVSVVSSVVSVVDPRDGNNCVVVPDDD

pLDDT: mean 73.74, std 11.58, range [36.16, 94.38]